Protein AF-0000000069708675 (afdb_homodimer)

Secondary structure (DSSP, 8-state):
-EEEEEEE-HHHHHHHHHHHHHHT--HHHHHHHHHHHHHHHHHHHHHHHHHHTTT----HHHHHHHHHHHHHHHHHHHH-/-EEEEEEE-HHHHHHHHHHHHHHT--HHHHHHHHHHHHHHHHHHHHHHHHHHTTT----HHHHHHHHHHHHHHHHHHHH-

InterPro domains:
  IPR010985 Ribbon-helix-helix [SSF47598] (1-42)
  IPR013321 Arc-type ribbon-helix-helix [G3DSA:1.10.1220.10] (1-79)
  IPR038733 Predicted DNA-binding protein, ribbon-helix-helix domain [PF12651] (4-40)

Sequence (160 aa):
MTTITTSLPDELVQKLSDYAKTLDVPKNKLIEKALSLYLDHLKRAAYVKSYKKAGNDEDMLSLAEEGMEVYLKQLEDETRMTTITTSLPDELVQKLSDYAKTLDVPKNKLIEKALSLYLDHLKRAAYVKSYKKAGNDEDMLSLAEEGMEVYLKQLEDETR

Radius of gyration: 15.99 Å; Cα contacts (8 Å, |Δi|>4): 152; chains: 2; bounding box: 26×45×41 Å

Foldseek 3Di:
DDDDDDDDDPVVVVVLVVVCVVVVHDSVVVVVVVVVVLVVLLVVLVVVCVVVVVDDPDDSNNNSVVVVVVVVVVVVVVVD/DDDDDDDDDPVVVVVLVVVCVVVVHDSVVVVVVVVVVLVVLLVVLVVVCVVVPPDDPDDSNNNSVVVVVVVVVVVVVVVD

Organism: NCBI:txid1187080

pLDDT: mean 76.86, std 17.61, range [45.47, 97.75]

Structure (mmCIF, N/CA/C/O backbone):
data_AF-0000000069708675-model_v1
#
loop_
_entity.id
_entity.type
_entity.pdbx_description
1 polymer 'Ribbon-helix-helix protein'
#
loop_
_atom_site.group_PDB
_atom_site.id
_atom_site.type_symbol
_atom_site.label_atom_id
_atom_site.label_alt_id
_atom_site.label_comp_id
_atom_site.label_asym_id
_atom_site.label_entity_id
_ato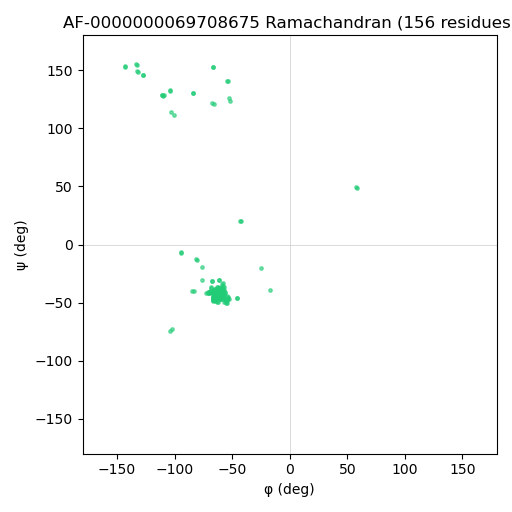m_site.label_seq_id
_atom_site.pdbx_PDB_ins_code
_atom_site.Cartn_x
_atom_site.Cartn_y
_atom_site.Cartn_z
_atom_site.occupancy
_atom_site.B_iso_or_equiv
_atom_site.auth_seq_id
_atom_site.auth_comp_id
_atom_site.auth_asym_id
_atom_site.auth_atom_id
_atom_site.pdbx_PDB_model_num
ATOM 1 N N . MET A 1 1 ? -10.102 -9.555 13.305 1 90.69 1 MET A N 1
ATOM 2 C CA . MET A 1 1 ? -8.797 -8.914 13.211 1 90.69 1 MET A CA 1
ATOM 3 C C . MET A 1 1 ? -7.691 -9.883 13.633 1 90.69 1 MET A C 1
ATOM 5 O O . MET A 1 1 ? -7.898 -10.727 14.5 1 90.69 1 MET A O 1
ATOM 9 N N . THR A 1 2 ? -6.719 -9.922 12.797 1 94.62 2 THR A N 1
ATOM 10 C CA . THR A 1 2 ? -5.539 -10.734 13.055 1 94.62 2 THR A CA 1
ATOM 11 C C . THR A 1 2 ? -4.332 -9.852 13.367 1 94.62 2 THR A C 1
ATOM 13 O O . THR A 1 2 ? -4.07 -8.883 12.656 1 94.62 2 THR A O 1
ATOM 16 N N . THR A 1 3 ? -3.674 -10.117 14.43 1 95.19 3 THR A N 1
ATOM 17 C CA . THR A 1 3 ? -2.463 -9.398 14.797 1 95.19 3 THR A CA 1
ATOM 18 C C . THR A 1 3 ? -1.242 -9.984 14.094 1 95.19 3 THR A C 1
ATOM 20 O O . THR A 1 3 ? -1.05 -11.203 14.094 1 95.19 3 THR A O 1
ATOM 23 N N . ILE A 1 4 ? -0.515 -9.109 13.523 1 94.81 4 ILE A N 1
ATOM 24 C CA . ILE A 1 4 ? 0.719 -9.555 12.883 1 94.81 4 ILE A CA 1
ATOM 25 C C . ILE A 1 4 ? 1.895 -8.727 13.398 1 94.81 4 ILE A C 1
ATOM 27 O O . ILE A 1 4 ? 1.724 -7.566 13.773 1 94.81 4 ILE A O 1
ATOM 31 N N . THR A 1 5 ? 3.043 -9.344 13.516 1 95.62 5 THR A N 1
ATOM 32 C CA . THR A 1 5 ? 4.312 -8.688 13.805 1 95.62 5 THR A CA 1
ATOM 33 C C . THR A 1 5 ? 5.234 -8.719 12.594 1 95.62 5 THR A C 1
ATOM 35 O O . THR A 1 5 ? 5.375 -9.758 11.945 1 95.62 5 THR A O 1
ATOM 38 N N . THR A 1 6 ? 5.695 -7.547 12.281 1 95.5 6 THR A N 1
ATOM 39 C CA . THR A 1 6 ? 6.535 -7.477 11.086 1 95.5 6 THR A CA 1
ATOM 40 C C . THR A 1 6 ? 7.672 -6.477 11.281 1 95.5 6 THR A C 1
ATOM 42 O O . THR A 1 6 ? 7.586 -5.59 12.133 1 95.5 6 THR A O 1
ATOM 45 N N . SER A 1 7 ? 8.719 -6.773 10.547 1 96.25 7 SER A N 1
ATOM 46 C CA . SER A 1 7 ? 9.852 -5.859 10.555 1 96.25 7 SER A CA 1
ATOM 47 C C . SER A 1 7 ? 9.898 -5.027 9.273 1 96.25 7 SER A C 1
ATOM 49 O O . SER A 1 7 ? 9.742 -5.562 8.172 1 96.25 7 SER A O 1
ATOM 51 N N . LEU A 1 8 ? 10.102 -3.674 9.484 1 97.25 8 LEU A N 1
ATOM 52 C CA . LEU A 1 8 ? 10.133 -2.73 8.375 1 97.25 8 LEU A CA 1
ATOM 53 C C . LEU A 1 8 ? 11.328 -1.784 8.508 1 97.25 8 LEU A C 1
ATOM 55 O O . LEU A 1 8 ? 11.828 -1.556 9.609 1 97.25 8 LEU A O 1
ATOM 59 N N . PRO A 1 9 ? 11.789 -1.22 7.324 1 96.62 9 PRO A N 1
ATOM 60 C CA . PRO A 1 9 ? 12.852 -0.213 7.398 1 96.62 9 PRO A CA 1
ATOM 61 C C . PRO A 1 9 ? 12.508 0.942 8.336 1 96.62 9 PRO A C 1
ATOM 63 O O . PRO A 1 9 ? 11.359 1.394 8.367 1 96.62 9 PRO A O 1
ATOM 66 N N . ASP A 1 10 ? 13.555 1.424 9.109 1 97 10 ASP A N 1
ATOM 67 C CA . ASP A 1 10 ? 13.367 2.484 10.094 1 97 10 ASP A CA 1
ATOM 68 C C . ASP A 1 10 ? 12.711 3.711 9.461 1 97 10 ASP A C 1
ATOM 70 O O . ASP A 1 10 ? 11.797 4.301 10.039 1 97 10 ASP A O 1
ATOM 74 N N . GLU A 1 11 ? 13.211 4.082 8.297 1 96.69 11 GLU A N 1
ATOM 75 C CA . GLU A 1 11 ? 12.719 5.277 7.613 1 96.69 11 GLU A CA 1
ATOM 76 C C . GLU A 1 11 ? 11.242 5.145 7.254 1 96.69 11 GLU A C 1
ATOM 78 O O . GLU A 1 11 ? 10.484 6.113 7.336 1 96.69 11 GLU A O 1
ATOM 83 N N . LEU A 1 12 ? 10.828 3.971 6.887 1 96.88 12 LEU A N 1
ATOM 84 C CA . LEU A 1 12 ? 9.445 3.715 6.5 1 96.88 12 LEU A CA 1
ATOM 85 C C . LEU A 1 12 ? 8.523 3.781 7.715 1 96.88 12 LEU A C 1
ATOM 87 O O . LEU A 1 12 ? 7.422 4.332 7.633 1 96.88 12 LEU A O 1
ATOM 91 N N . VAL A 1 13 ? 8.977 3.221 8.836 1 97.75 13 VAL A N 1
ATOM 92 C CA . VAL A 1 13 ? 8.195 3.254 10.07 1 97.75 13 VAL A CA 1
ATOM 93 C C . VAL A 1 13 ? 8.047 4.695 10.547 1 97.75 13 VAL A C 1
ATOM 95 O O . VAL A 1 13 ? 6.984 5.082 11.047 1 97.75 13 VAL A O 1
ATOM 98 N N . GLN A 1 14 ? 9.07 5.445 10.398 1 97.06 14 GLN A N 1
ATOM 99 C CA . GLN A 1 14 ? 9.016 6.855 10.766 1 97.06 14 GLN A CA 1
ATOM 100 C C . GLN A 1 14 ? 8.008 7.605 9.891 1 97.06 14 GLN A C 1
ATOM 102 O O . GLN A 1 14 ? 7.207 8.391 10.391 1 97.06 14 GLN A O 1
ATOM 107 N N . LYS A 1 15 ? 8.062 7.398 8.562 1 96.06 15 LYS A N 1
ATOM 108 C CA . LYS A 1 15 ? 7.113 8.023 7.637 1 96.06 15 LYS A CA 1
ATOM 109 C C . LYS A 1 15 ? 5.68 7.645 7.992 1 96.06 15 LYS A C 1
ATOM 111 O O . LYS A 1 15 ? 4.781 8.492 7.949 1 96.06 15 LYS A O 1
ATOM 116 N N . LEU A 1 16 ? 5.461 6.391 8.266 1 97.06 16 LEU A N 1
ATOM 117 C CA . LEU A 1 16 ? 4.156 5.895 8.688 1 97.06 16 LEU A CA 1
ATOM 118 C C . LEU A 1 16 ? 3.65 6.66 9.906 1 97.06 16 LEU A C 1
ATOM 120 O O . LEU A 1 16 ? 2.494 7.086 9.938 1 97.06 16 LEU A O 1
ATOM 124 N N . SER A 1 17 ? 4.551 6.809 10.906 1 96.56 17 SER A N 1
ATOM 125 C CA . SER A 1 17 ? 4.191 7.527 12.125 1 96.56 17 SER A CA 1
ATOM 126 C C . SER A 1 17 ? 3.846 8.984 11.828 1 96.56 17 SER A C 1
ATOM 128 O O . SER A 1 17 ? 2.879 9.516 12.375 1 96.56 17 SER A O 1
ATOM 130 N N . ASP A 1 18 ? 4.633 9.656 11.008 1 94.75 18 ASP A N 1
ATOM 131 C CA . ASP A 1 18 ? 4.43 11.055 10.664 1 94.75 18 ASP A CA 1
ATOM 132 C C . ASP A 1 18 ? 3.092 11.258 9.953 1 94.75 18 ASP A C 1
ATOM 134 O O . ASP A 1 18 ? 2.34 12.18 10.273 1 94.75 18 ASP A O 1
ATOM 138 N N . TYR A 1 19 ? 2.725 10.359 9 1 91.81 19 TYR A N 1
ATOM 139 C CA . TYR A 1 19 ? 1.473 10.469 8.266 1 91.81 19 TYR A CA 1
ATOM 140 C C . TYR A 1 19 ? 0.279 10.18 9.164 1 91.81 19 TYR A C 1
ATOM 142 O O . TYR A 1 19 ? -0.761 10.836 9.062 1 91.81 19 TYR A O 1
ATOM 150 N N . ALA A 1 20 ? 0.452 9.164 9.992 1 93.06 20 ALA A N 1
ATOM 151 C CA . ALA A 1 20 ? -0.617 8.828 10.93 1 93.06 20 ALA A CA 1
ATOM 152 C C . ALA A 1 20 ? -0.974 10.023 11.805 1 93.06 20 ALA A C 1
ATOM 154 O O . ALA A 1 20 ? -2.152 10.32 12.008 1 93.06 20 ALA A O 1
ATOM 155 N N . LYS A 1 21 ? 0.074 10.711 12.289 1 92.69 21 LYS A N 1
ATOM 156 C CA . LYS A 1 21 ? -0.111 11.891 13.125 1 92.69 21 LYS A CA 1
ATOM 157 C C . LYS A 1 21 ? -0.743 13.031 12.336 1 92.69 21 LYS A C 1
ATOM 159 O O . LYS A 1 21 ? -1.691 13.664 12.797 1 92.69 21 LYS A O 1
ATOM 164 N N . THR A 1 22 ? -0.224 13.297 11.141 1 87.38 22 THR A N 1
ATOM 165 C CA . THR A 1 22 ? -0.664 14.398 10.297 1 87.38 22 THR A CA 1
ATOM 166 C C . THR A 1 22 ? -2.129 14.227 9.898 1 87.38 22 THR A C 1
ATOM 168 O O . THR A 1 22 ? -2.889 15.195 9.875 1 87.38 22 THR A O 1
ATOM 171 N N . LEU A 1 23 ? -2.533 12.984 9.641 1 86.38 23 LEU A N 1
ATOM 172 C CA . LEU A 1 23 ? -3.871 12.688 9.141 1 86.38 23 LEU A CA 1
ATOM 173 C C . LEU A 1 23 ? -4.816 12.336 10.289 1 86.38 23 LEU A C 1
ATOM 175 O O . LEU A 1 23 ? -6.016 12.164 10.078 1 86.38 23 LEU A O 1
ATOM 179 N N . ASP A 1 24 ? -4.301 12.234 11.422 1 90.5 24 ASP A N 1
ATOM 180 C CA . ASP A 1 24 ? -5.062 11.883 12.609 1 90.5 24 ASP A CA 1
ATOM 181 C C . ASP A 1 24 ? -5.77 10.539 12.438 1 90.5 24 ASP A C 1
ATOM 183 O O . ASP A 1 24 ? -6.984 10.438 12.617 1 90.5 24 ASP A O 1
ATOM 187 N N . VAL A 1 25 ? -5.059 9.508 12 1 91.19 25 VAL A N 1
ATOM 188 C CA . VAL A 1 25 ? -5.512 8.133 11.844 1 91.19 25 VAL A CA 1
ATOM 189 C C . VAL A 1 25 ? -4.496 7.176 12.461 1 91.19 25 VAL A C 1
ATOM 191 O O . VAL A 1 25 ? -3.301 7.477 12.508 1 91.19 25 VAL A O 1
ATOM 194 N N . PRO A 1 26 ? -5.004 6.102 12.938 1 94.88 26 PRO A N 1
ATOM 195 C CA . PRO A 1 26 ? -4.055 5.129 13.477 1 94.88 26 PRO A CA 1
ATOM 196 C C . PRO A 1 26 ? -3.166 4.508 12.398 1 94.88 26 PRO A C 1
ATOM 198 O O . PRO A 1 26 ? -3.582 4.387 11.25 1 94.88 26 PRO A O 1
ATOM 201 N N . LYS A 1 27 ? -2.027 4.105 12.805 1 94.69 27 LYS A N 1
ATOM 202 C CA . LYS A 1 27 ? -1.059 3.512 11.883 1 94.69 27 LYS A CA 1
ATOM 203 C C . LYS A 1 27 ? -1.637 2.279 11.195 1 94.69 27 LYS A C 1
ATOM 205 O O . LYS A 1 27 ? -1.385 2.047 10.008 1 94.69 27 LYS A O 1
ATOM 210 N N . ASN A 1 28 ? -2.373 1.46 11.953 1 95.5 28 ASN A N 1
ATOM 211 C CA . ASN A 1 28 ? -2.92 0.222 11.406 1 95.5 28 ASN A CA 1
ATOM 212 C C . ASN A 1 28 ? -3.885 0.495 10.258 1 95.5 28 ASN A C 1
ATOM 214 O O . ASN A 1 28 ? -3.996 -0.309 9.328 1 95.5 28 ASN A O 1
ATOM 218 N N . LYS A 1 29 ? -4.52 1.598 10.336 1 92 29 LYS A N 1
ATOM 219 C CA 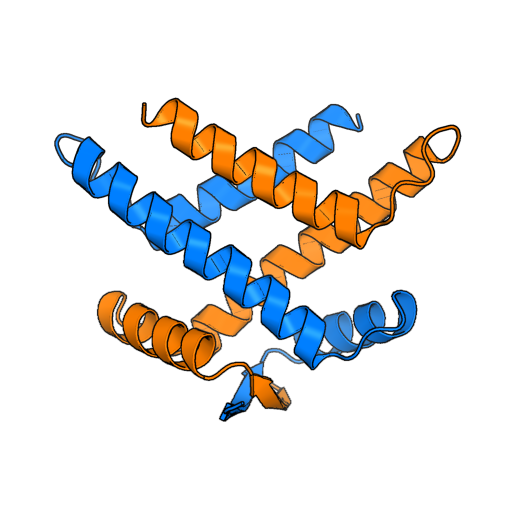. LYS A 1 29 ? -5.438 1.972 9.266 1 92 29 LYS A CA 1
ATOM 220 C C . LYS A 1 29 ? -4.68 2.303 7.984 1 92 29 LYS A C 1
ATOM 222 O O . LYS A 1 29 ? -5.133 1.973 6.883 1 92 29 LYS A O 1
ATOM 227 N N . LEU A 1 30 ? -3.596 2.988 8.102 1 92.75 30 LEU A N 1
ATOM 228 C CA . LEU A 1 30 ? -2.764 3.301 6.945 1 92.75 30 LEU A CA 1
ATOM 229 C C . LEU A 1 30 ? -2.188 2.027 6.332 1 92.75 30 LEU A C 1
ATOM 231 O O . LEU A 1 30 ? -2.16 1.882 5.109 1 92.75 30 LEU A O 1
ATOM 235 N N . ILE A 1 31 ? -1.748 1.101 7.203 1 95.56 31 ILE A N 1
ATOM 236 C CA . ILE A 1 31 ? -1.197 -0.167 6.734 1 95.56 31 ILE A CA 1
ATOM 237 C C . ILE A 1 31 ? -2.283 -0.968 6.02 1 95.56 31 ILE A C 1
ATOM 239 O O . ILE A 1 31 ? -2.035 -1.557 4.965 1 95.56 31 ILE A O 1
ATOM 243 N N . GLU A 1 32 ? -3.469 -0.962 6.637 1 94.69 32 GLU A N 1
ATOM 244 C CA . GLU A 1 32 ? -4.609 -1.671 6.062 1 94.69 32 GLU A CA 1
ATOM 245 C C . GLU A 1 32 ? -4.941 -1.141 4.668 1 94.69 32 GLU A C 1
ATOM 247 O O . GLU A 1 32 ? -5.125 -1.918 3.73 1 94.69 32 GLU A O 1
ATOM 252 N N . LYS A 1 33 ? -4.984 0.144 4.504 1 88.5 33 LYS A N 1
ATOM 253 C CA . LYS A 1 33 ? -5.312 0.76 3.223 1 88.5 33 LYS A CA 1
ATOM 254 C C . LYS A 1 33 ? -4.227 0.485 2.186 1 88.5 33 LYS A C 1
ATOM 256 O O . LYS A 1 33 ? -4.527 0.119 1.047 1 88.5 33 LYS A O 1
ATOM 261 N N . ALA A 1 34 ? -3.006 0.72 2.594 1 89.31 34 ALA A N 1
ATOM 262 C CA . ALA A 1 34 ? -1.868 0.477 1.71 1 89.31 34 ALA A CA 1
ATOM 263 C C . ALA A 1 34 ? -1.878 -0.957 1.186 1 89.31 34 ALA A C 1
ATOM 265 O O . ALA A 1 34 ? -1.766 -1.184 -0.022 1 89.31 34 ALA A O 1
ATOM 266 N N . LEU A 1 35 ? -2.018 -1.901 2.1 1 93.19 35 LEU A N 1
ATOM 267 C CA . LEU A 1 35 ? -1.957 -3.32 1.769 1 93.19 35 LEU A CA 1
ATOM 268 C C . LEU A 1 35 ? -3.145 -3.727 0.902 1 93.19 35 LEU A C 1
ATOM 270 O O . LEU A 1 35 ? -2.986 -4.488 -0.056 1 93.19 35 LEU A O 1
ATOM 274 N N . SER A 1 36 ? -4.328 -3.291 1.271 1 90.5 36 SER A N 1
ATOM 275 C CA . SER A 1 36 ? -5.531 -3.604 0.505 1 90.5 36 SER A CA 1
ATOM 276 C C . SER A 1 36 ? -5.395 -3.154 -0.946 1 90.5 36 SER A C 1
ATOM 278 O O . SER A 1 36 ? -5.66 -3.926 -1.869 1 90.5 36 SER A O 1
ATOM 280 N N . LEU A 1 37 ? -4.961 -1.946 -1.097 1 83.81 37 LEU A N 1
ATOM 281 C CA . LEU A 1 37 ? -4.82 -1.388 -2.438 1 83.81 37 LEU A CA 1
ATOM 282 C C . LEU A 1 37 ? -3.748 -2.129 -3.227 1 83.81 37 LEU A C 1
ATOM 284 O O . LEU A 1 37 ? -3.939 -2.438 -4.402 1 83.81 37 LEU A O 1
ATOM 288 N N . TYR A 1 38 ? -2.643 -2.334 -2.65 1 84.19 38 TYR A N 1
ATOM 289 C CA . TYR A 1 38 ? -1.523 -3.004 -3.307 1 84.19 38 TYR A CA 1
ATOM 290 C C . TYR A 1 38 ? -1.906 -4.418 -3.729 1 84.19 38 TYR A C 1
ATOM 292 O O . TYR A 1 38 ? -1.623 -4.836 -4.855 1 84.19 38 TYR A O 1
ATOM 300 N N . LEU A 1 39 ? -2.527 -5.191 -2.885 1 88.75 39 LEU A N 1
ATOM 301 C CA . LEU A 1 39 ? -2.896 -6.57 -3.18 1 88.75 39 LEU A CA 1
ATOM 302 C C . LEU A 1 39 ? -3.982 -6.629 -4.246 1 88.75 39 LEU A C 1
ATOM 304 O O . LEU A 1 39 ? -4.016 -7.559 -5.059 1 88.75 39 LEU A O 1
ATOM 308 N N . ASP A 1 40 ? -4.871 -5.699 -4.176 1 83.19 40 ASP A N 1
ATOM 309 C CA . ASP A 1 40 ? -5.875 -5.609 -5.234 1 83.19 40 ASP A CA 1
ATOM 310 C C . ASP A 1 40 ? -5.215 -5.379 -6.594 1 83.19 40 ASP A C 1
ATOM 312 O O . ASP A 1 40 ? -5.648 -5.945 -7.602 1 83.19 40 ASP A O 1
ATOM 316 N N . HIS A 1 41 ? -4.148 -4.594 -6.59 1 78.38 41 HIS A N 1
ATOM 317 C CA . HIS A 1 41 ? -3.4 -4.348 -7.816 1 78.38 41 HIS A CA 1
ATOM 318 C C . HIS A 1 41 ? -2.691 -5.609 -8.297 1 78.38 41 HIS A C 1
ATOM 320 O O . HIS A 1 41 ? -2.617 -5.871 -9.5 1 78.38 41 HIS A O 1
ATOM 326 N N . LEU A 1 42 ? -2.154 -6.27 -7.375 1 81.25 42 LEU A N 1
ATOM 327 C CA . LEU A 1 42 ? -1.515 -7.535 -7.723 1 81.25 42 LEU A CA 1
ATOM 328 C C . LEU A 1 42 ? -2.514 -8.484 -8.375 1 81.25 42 LEU A C 1
ATOM 330 O O . LEU A 1 42 ? -2.186 -9.172 -9.344 1 81.25 42 LEU A O 1
ATOM 334 N N . LYS A 1 43 ? -3.695 -8.57 -7.789 1 81 43 LYS A N 1
ATOM 335 C CA . LYS A 1 43 ? -4.762 -9.414 -8.328 1 81 43 LYS A CA 1
ATOM 336 C C . LYS A 1 43 ? -5.117 -9 -9.75 1 81 43 LYS A C 1
ATOM 338 O O . LYS A 1 43 ? -5.277 -9.852 -10.625 1 81 43 LYS A O 1
ATOM 343 N N . ARG A 1 44 ? -5.223 -7.812 -9.938 1 74.31 44 ARG A N 1
ATOM 344 C CA . ARG A 1 44 ? -5.578 -7.285 -11.25 1 74.31 44 ARG A CA 1
ATOM 345 C C . ARG A 1 44 ? -4.473 -7.555 -12.266 1 74.31 44 ARG A C 1
ATOM 347 O O . ARG A 1 44 ? -4.75 -7.902 -13.414 1 74.31 44 ARG A O 1
ATOM 354 N N . ALA A 1 45 ? -3.229 -7.32 -11.906 1 70.56 45 ALA A N 1
ATOM 355 C CA . ALA A 1 45 ? -2.08 -7.598 -12.766 1 70.56 45 ALA A CA 1
ATOM 356 C C . ALA A 1 45 ? -2.029 -9.07 -13.156 1 70.56 45 ALA A C 1
ATOM 358 O O . ALA A 1 45 ? -1.67 -9.406 -14.289 1 70.56 45 ALA A O 1
ATOM 359 N N . ALA A 1 46 ? -2.381 -9.883 -12.227 1 71.75 46 ALA A N 1
ATOM 360 C CA . ALA A 1 46 ? -2.42 -11.312 -12.5 1 71.75 46 ALA A CA 1
ATOM 361 C C . ALA A 1 46 ? -3.467 -11.641 -13.555 1 71.75 46 ALA A C 1
ATOM 363 O O . ALA A 1 46 ? -3.225 -12.469 -14.445 1 71.75 46 ALA A O 1
ATOM 364 N N . TYR A 1 47 ? -4.582 -10.953 -13.422 1 69.75 47 TYR A N 1
ATOM 365 C CA . TYR A 1 47 ? -5.664 -11.148 -14.383 1 69.75 47 TYR A CA 1
ATOM 366 C C . TYR A 1 47 ? -5.254 -10.672 -15.773 1 69.75 47 TYR A C 1
ATOM 368 O O . TYR A 1 47 ? -5.527 -11.344 -16.766 1 69.75 47 TYR A O 1
ATOM 376 N N . VAL A 1 48 ? -4.668 -9.578 -15.859 1 64.88 48 VAL A N 1
ATOM 377 C CA . VAL A 1 48 ? -4.219 -8.984 -17.109 1 64.88 48 VAL A CA 1
ATOM 378 C C . VAL A 1 48 ? -3.166 -9.883 -17.766 1 64.88 48 VAL A C 1
ATOM 380 O O . VAL A 1 48 ? -3.182 -10.094 -18.969 1 64.88 48 VAL A O 1
ATOM 383 N N . LYS A 1 49 ? -2.291 -10.305 -16.969 1 68.38 49 LYS A N 1
ATOM 384 C CA . LYS A 1 49 ? -1.237 -11.188 -17.469 1 68.38 49 LYS A CA 1
ATOM 385 C C . LYS A 1 49 ? -1.819 -12.484 -18 1 68.38 49 LYS A C 1
ATOM 387 O O . LYS A 1 49 ? -1.354 -13.008 -19.016 1 68.38 49 LYS A O 1
ATOM 392 N N . SER A 1 50 ? -2.705 -12.961 -17.234 1 67.44 50 SER A N 1
ATOM 393 C CA . SER A 1 50 ? -3.344 -14.195 -17.688 1 67.44 50 SER A CA 1
ATOM 394 C C . SER A 1 50 ? -4.008 -14.016 -19.047 1 67.44 50 SER A C 1
ATOM 396 O O . SER A 1 50 ? -3.99 -14.93 -19.875 1 67.44 50 SER A O 1
ATOM 398 N N . TYR A 1 51 ? -4.457 -12.812 -19.172 1 62.06 51 TYR A N 1
ATOM 399 C CA . TYR A 1 51 ? -5.109 -12.547 -20.438 1 62.06 51 TYR A CA 1
ATOM 400 C C . TYR A 1 51 ? -4.086 -12.164 -21.5 1 62.06 51 TYR A C 1
ATOM 402 O O . TYR A 1 51 ? -4.301 -12.391 -22.703 1 62.06 51 TYR A O 1
ATOM 410 N N . LYS A 1 52 ? -3.096 -11.336 -20.953 1 57.47 52 LYS A N 1
ATOM 411 C CA . LYS A 1 52 ? -2.053 -10.953 -21.906 1 57.47 52 LYS A CA 1
ATOM 412 C C . LYS A 1 52 ? -1.082 -12.109 -22.141 1 57.47 52 LYS A C 1
ATOM 414 O O . LYS A 1 52 ? -0.228 -12.031 -23.031 1 57.47 52 LYS A O 1
ATOM 419 N N . LYS A 1 53 ? -0.78 -13.031 -21.25 1 56.34 53 LYS A N 1
ATOM 420 C CA . LYS A 1 53 ? 0.185 -14.094 -21.5 1 56.34 53 LYS A CA 1
ATOM 421 C C . LYS A 1 53 ? 0.316 -14.383 -22.984 1 56.34 53 LYS A C 1
ATOM 423 O O . LYS A 1 53 ? 1.081 -15.258 -23.391 1 56.34 53 LYS A O 1
ATOM 428 N N . ALA A 1 54 ? -0.469 -14.109 -23.812 1 49.03 54 ALA A N 1
ATOM 429 C CA . ALA A 1 54 ? 0.22 -14.68 -24.969 1 49.03 54 ALA A CA 1
ATOM 430 C C . ALA A 1 54 ? 1.617 -14.078 -25.109 1 49.03 54 ALA A C 1
ATOM 432 O O . ALA A 1 54 ? 2.486 -14.68 -25.75 1 49.03 54 ALA A O 1
ATOM 433 N N . GLY A 1 55 ? 1.858 -12.781 -24.875 1 45.47 55 GLY A N 1
ATOM 434 C CA . GLY A 1 55 ? 3.139 -12.281 -25.359 1 45.47 55 GLY A CA 1
ATOM 435 C C . GLY A 1 55 ? 4.156 -12.102 -24.25 1 45.47 55 GLY A C 1
ATOM 436 O O . GLY A 1 55 ? 5.352 -12.336 -24.438 1 45.47 55 GLY A O 1
ATOM 437 N N . ASN A 1 56 ? 4.094 -11 -23.281 1 49.69 56 ASN A N 1
ATOM 438 C CA . ASN A 1 56 ? 5.277 -10.539 -22.562 1 49.69 56 ASN A CA 1
ATOM 439 C C . ASN A 1 56 ? 5.293 -11.047 -21.125 1 49.69 56 ASN A C 1
ATOM 441 O O . ASN A 1 56 ? 4.262 -11.062 -20.453 1 49.69 56 ASN A O 1
ATOM 445 N N . ASP A 1 57 ? 6.258 -11.922 -20.719 1 52.16 57 ASP A N 1
ATOM 446 C CA . ASP A 1 57 ? 6.707 -12.516 -19.469 1 52.16 57 ASP A CA 1
ATOM 447 C C . ASP A 1 57 ? 6.762 -11.477 -18.359 1 52.16 57 ASP A C 1
ATOM 449 O O . ASP A 1 57 ? 7.582 -11.578 -17.438 1 52.16 57 ASP A O 1
ATOM 453 N N . GLU A 1 58 ? 6.086 -10.453 -18.531 1 55 58 GLU A N 1
ATOM 454 C CA . GLU A 1 58 ? 6.305 -9.438 -17.5 1 55 58 GLU A CA 1
ATOM 455 C C . GLU A 1 58 ? 5.805 -9.914 -16.141 1 55 58 GLU A C 1
ATOM 457 O O . GLU A 1 58 ? 4.711 -10.477 -16.047 1 55 58 GLU A O 1
ATOM 462 N N . ASP A 1 59 ? 6.75 -9.977 -15.062 1 59.66 59 ASP A N 1
ATOM 463 C CA . ASP A 1 59 ? 6.562 -10.336 -13.656 1 59.66 59 ASP A CA 1
ATOM 464 C C . ASP A 1 59 ? 5.434 -9.523 -13.031 1 59.66 59 ASP A C 1
ATOM 466 O O . ASP A 1 59 ? 5.289 -8.328 -13.312 1 59.66 59 ASP A O 1
ATOM 470 N N . MET A 1 60 ? 4.445 -10.219 -12.477 1 63.34 60 MET A N 1
ATOM 471 C CA . MET A 1 60 ? 3.25 -9.664 -11.852 1 63.34 60 MET A CA 1
ATOM 472 C C . MET A 1 60 ? 3.611 -8.5 -10.922 1 63.34 60 MET A C 1
ATOM 474 O O . MET A 1 60 ? 2.924 -7.48 -10.906 1 63.34 60 MET A O 1
ATOM 478 N N . LEU A 1 61 ? 4.613 -8.656 -10.094 1 62.12 61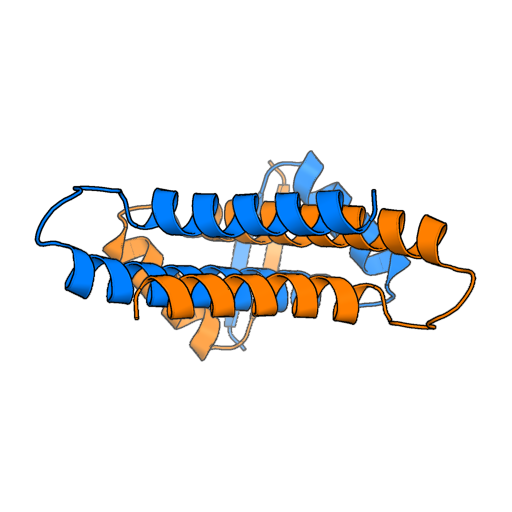 LEU A N 1
ATOM 479 C CA . LEU A 1 61 ? 5.078 -7.621 -9.172 1 62.12 61 LEU A CA 1
ATOM 480 C C . LEU A 1 61 ? 5.5 -6.367 -9.93 1 62.12 61 LEU A C 1
ATOM 482 O O . LEU A 1 61 ? 5.152 -5.25 -9.539 1 62.12 61 LEU A O 1
ATOM 486 N N . SER A 1 62 ? 6.184 -6.688 -10.938 1 64.94 62 SER A N 1
ATOM 487 C CA . SER A 1 62 ? 6.684 -5.586 -11.75 1 64.94 62 SER A CA 1
ATOM 488 C C . SER A 1 62 ? 5.539 -4.836 -12.422 1 64.94 62 SER A C 1
ATOM 490 O O . SER A 1 62 ? 5.551 -3.604 -12.492 1 64.94 62 SER A O 1
ATOM 492 N N . LEU A 1 63 ? 4.59 -5.633 -12.867 1 64.06 63 LEU A N 1
ATOM 493 C CA . LEU A 1 63 ? 3.428 -5.051 -13.531 1 64.06 63 LEU A CA 1
ATOM 494 C C . LEU A 1 63 ? 2.613 -4.203 -12.562 1 64.06 63 LEU A C 1
ATOM 496 O O . LEU A 1 63 ? 2.201 -3.09 -12.898 1 64.06 63 LEU A O 1
ATOM 500 N N . ALA A 1 64 ? 2.504 -4.777 -11.453 1 63.25 64 ALA A N 1
ATOM 501 C CA . ALA A 1 64 ? 1.761 -4.059 -10.422 1 63.25 64 ALA A CA 1
ATOM 502 C C . ALA A 1 64 ? 2.479 -2.77 -10.031 1 63.25 64 ALA A C 1
ATOM 504 O O . ALA A 1 64 ? 1.856 -1.709 -9.938 1 63.25 64 ALA A O 1
ATOM 505 N N . GLU A 1 65 ? 3.758 -2.928 -9.797 1 64.94 65 GLU A N 1
ATOM 506 C CA . GLU A 1 65 ? 4.559 -1.781 -9.375 1 64.94 65 GLU A CA 1
ATOM 507 C C . GLU A 1 65 ? 4.582 -0.704 -10.461 1 64.94 65 GLU A C 1
ATOM 509 O O . GLU A 1 65 ? 4.473 0.487 -10.156 1 64.94 65 GLU A O 1
ATOM 514 N N . GLU A 1 66 ? 4.82 -1.213 -11.625 1 62.78 66 GLU A N 1
ATOM 515 C CA . GLU A 1 66 ? 4.832 -0.282 -12.75 1 62.78 66 GLU A CA 1
ATOM 516 C C . GLU A 1 66 ? 3.49 0.427 -12.898 1 62.78 66 GLU A C 1
ATOM 518 O O . GLU A 1 66 ? 3.443 1.633 -13.148 1 62.78 66 GLU A O 1
ATOM 523 N N . GLY A 1 67 ? 2.551 -0.379 -12.828 1 60.38 67 GLY A N 1
ATOM 524 C CA . GLY A 1 67 ? 1.22 0.204 -12.906 1 60.38 67 GLY A CA 1
ATOM 525 C C . GLY A 1 67 ? 0.962 1.25 -11.836 1 60.38 67 GLY A C 1
ATOM 526 O O . GLY A 1 67 ? 0.375 2.297 -12.117 1 60.38 67 GLY A O 1
ATOM 527 N N . MET A 1 68 ? 1.504 0.951 -10.719 1 63.12 68 MET A N 1
ATOM 528 C CA . MET A 1 68 ? 1.369 1.904 -9.617 1 63.12 68 MET A CA 1
ATOM 529 C C . MET A 1 68 ? 2.219 3.146 -9.867 1 63.12 68 MET A C 1
ATOM 531 O O . MET A 1 68 ? 1.785 4.266 -9.594 1 63.12 68 MET A O 1
ATOM 535 N N . GLU A 1 69 ? 3.4 3.02 -10.344 1 59.53 69 GLU A N 1
ATOM 536 C CA . GLU A 1 69 ? 4.293 4.129 -10.656 1 59.53 69 GLU A CA 1
ATOM 537 C C . GLU A 1 69 ? 3.707 5.02 -11.75 1 59.53 69 GLU A C 1
ATOM 539 O O . GLU A 1 69 ? 3.826 6.242 -11.695 1 59.53 69 GLU A O 1
ATOM 544 N N . VAL A 1 70 ? 3.299 4.406 -12.75 1 59.62 70 VAL A N 1
ATOM 545 C CA . VAL A 1 70 ? 2.695 5.148 -13.852 1 59.62 70 VAL A CA 1
ATOM 546 C C . VAL A 1 70 ? 1.569 6.035 -13.328 1 59.62 70 VAL A C 1
ATOM 548 O O . VAL A 1 70 ? 1.449 7.195 -13.719 1 59.62 70 VAL A O 1
ATOM 551 N N . TYR A 1 71 ? 0.889 5.512 -12.617 1 50.44 71 TYR A N 1
ATOM 552 C CA . TYR A 1 71 ? -0.191 6.285 -12.016 1 50.44 71 TYR A CA 1
ATOM 553 C C . TYR A 1 71 ? 0.357 7.492 -11.266 1 50.44 71 TYR A C 1
ATOM 555 O O . TYR A 1 71 ? -0.153 8.609 -11.414 1 50.44 71 TYR A O 1
ATOM 563 N N . LEU A 1 72 ? 1.287 7.207 -10.484 1 53.16 72 LEU A N 1
ATOM 564 C CA . LEU A 1 72 ? 1.917 8.281 -9.719 1 53.16 72 LEU A CA 1
ATOM 565 C C . LEU A 1 72 ? 2.445 9.367 -10.641 1 53.16 72 LEU A C 1
ATOM 567 O O . LEU A 1 72 ? 2.328 10.562 -10.336 1 53.16 72 LEU A O 1
ATOM 571 N N . LYS A 1 73 ? 2.961 8.914 -11.617 1 57.25 73 LYS A N 1
ATOM 572 C CA . LYS A 1 73 ? 3.508 9.867 -12.578 1 57.25 73 LYS A CA 1
ATOM 573 C C . LYS A 1 73 ? 2.398 10.703 -13.211 1 57.25 73 LYS A C 1
ATOM 575 O O . LYS A 1 73 ? 2.562 11.906 -13.422 1 57.25 73 LYS A O 1
ATOM 580 N N . GLN A 1 74 ? 1.398 10.125 -13.531 1 53.56 74 GLN A N 1
ATOM 581 C CA . GLN A 1 74 ? 0.259 10.828 -14.109 1 53.56 74 GLN A CA 1
ATOM 582 C C . GLN A 1 74 ? -0.29 11.875 -13.148 1 53.56 74 GLN A C 1
ATOM 584 O O . GLN A 1 74 ? -0.664 12.977 -13.57 1 53.56 74 GLN A O 1
ATOM 589 N N . LEU A 1 75 ? -0.378 11.609 -12.039 1 48.78 75 LEU A N 1
ATOM 590 C CA . LEU A 1 75 ? -0.816 12.555 -11.023 1 48.78 75 LEU A CA 1
ATOM 591 C C . LEU A 1 75 ? 0.128 13.75 -10.945 1 48.78 75 LEU A C 1
ATOM 593 O O . LEU A 1 75 ? -0.317 14.891 -10.797 1 48.78 75 LEU A O 1
ATOM 597 N N . GLU A 1 76 ? 1.33 13.406 -11.062 1 51.72 76 GLU A N 1
ATOM 598 C CA . GLU A 1 76 ? 2.348 14.453 -11.07 1 51.72 76 GLU A CA 1
ATOM 599 C C . GLU A 1 76 ? 2.205 15.352 -12.289 1 51.72 76 GLU A C 1
ATOM 601 O O . GLU A 1 76 ? 2.377 16.578 -12.188 1 51.72 76 GLU A O 1
ATOM 606 N N . ASP A 1 77 ? 1.938 14.594 -13.273 1 56.19 77 ASP A N 1
ATOM 607 C CA . ASP A 1 77 ? 1.821 15.336 -14.523 1 56.19 77 ASP A CA 1
ATOM 608 C C . ASP A 1 77 ? 0.576 16.219 -14.523 1 56.19 77 ASP A C 1
ATOM 610 O O . ASP A 1 77 ? 0.569 17.297 -15.133 1 56.19 77 ASP A O 1
ATOM 614 N N . GLU A 1 78 ? -0.43 15.766 -14.039 1 48.97 78 GLU A N 1
ATOM 615 C CA . GLU A 1 78 ? -1.658 16.562 -13.992 1 48.97 78 GLU A CA 1
ATOM 616 C C . GLU A 1 78 ? -1.516 17.75 -13.047 1 48.97 78 GLU A C 1
ATOM 618 O O . GLU A 1 78 ? -2.211 18.75 -13.195 1 48.97 78 GLU A O 1
ATOM 623 N N . THR A 1 79 ? -0.8 17.609 -12.094 1 45.91 79 THR A N 1
ATOM 624 C CA . THR A 1 79 ? -0.617 18.719 -11.156 1 45.91 79 THR A CA 1
ATOM 625 C C . THR A 1 79 ? 0.408 19.719 -11.688 1 45.91 79 THR A C 1
ATOM 627 O O . THR A 1 79 ? 0.584 20.797 -11.125 1 45.91 79 THR A O 1
ATOM 630 N N . ARG A 1 80 ? 1.113 19.234 -12.719 1 47.19 80 ARG A N 1
ATOM 631 C CA . ARG A 1 80 ? 1.986 20.188 -13.391 1 47.19 80 ARG A CA 1
ATOM 632 C C . ARG A 1 80 ? 1.203 21.031 -14.391 1 47.19 80 ARG A C 1
ATOM 634 O O . ARG A 1 80 ? 0.282 20.547 -15.047 1 47.19 80 ARG A O 1
ATOM 641 N N . MET B 1 1 ? 16.031 -1.795 10.773 1 90.5 1 MET B N 1
ATOM 642 C CA . MET B 1 1 ? 14.688 -2.387 10.742 1 90.5 1 MET B CA 1
ATOM 643 C C . MET B 1 1 ? 14 -2.23 12.094 1 90.5 1 MET B C 1
ATOM 645 O O . MET B 1 1 ? 14.648 -2.252 13.133 1 90.5 1 MET B O 1
ATOM 649 N N . THR B 1 2 ? 12.781 -1.778 11.977 1 94.56 2 THR B N 1
ATOM 650 C CA . THR B 1 2 ? 11.93 -1.619 13.148 1 94.56 2 THR B CA 1
ATOM 651 C C . THR B 1 2 ? 10.797 -2.637 13.133 1 94.56 2 THR B C 1
ATOM 653 O O . THR B 1 2 ? 10.141 -2.826 12.109 1 94.56 2 THR B O 1
ATOM 656 N N . THR B 1 3 ? 10.625 -3.334 14.195 1 95.19 3 THR B N 1
ATOM 657 C CA . THR B 1 3 ? 9.531 -4.293 14.336 1 95.19 3 THR B CA 1
ATOM 658 C C . THR B 1 3 ? 8.258 -3.596 14.789 1 95.19 3 THR B C 1
ATOM 660 O O . THR B 1 3 ? 8.281 -2.805 15.734 1 95.19 3 THR B O 1
ATOM 663 N N . ILE B 1 4 ? 7.223 -3.895 14.078 1 94.62 4 ILE B N 1
ATOM 664 C CA . ILE B 1 4 ? 5.934 -3.346 14.484 1 94.62 4 ILE B CA 1
ATOM 665 C C . ILE B 1 4 ? 4.914 -4.473 14.617 1 94.62 4 ILE B C 1
ATOM 667 O O . ILE B 1 4 ? 5.016 -5.5 13.945 1 94.62 4 ILE B O 1
ATOM 671 N N . THR B 1 5 ? 4.016 -4.324 15.562 1 95.62 5 THR B N 1
ATOM 672 C CA . THR B 1 5 ? 2.854 -5.191 15.734 1 95.62 5 THR B CA 1
ATOM 673 C C . THR B 1 5 ? 1.566 -4.441 15.398 1 95.62 5 THR B C 1
ATOM 675 O O . THR B 1 5 ? 1.371 -3.305 15.828 1 95.62 5 THR B O 1
ATOM 678 N N . THR B 1 6 ? 0.816 -5.098 14.531 1 95.5 6 THR B N 1
ATOM 679 C CA . THR B 1 6 ? -0.4 -4.422 14.094 1 95.5 6 THR B CA 1
ATOM 680 C C . THR B 1 6 ? -1.537 -5.422 13.906 1 95.5 6 THR B C 1
ATOM 682 O O . THR B 1 6 ? -1.295 -6.617 13.727 1 95.5 6 THR B O 1
ATOM 685 N N . SER B 1 7 ? -2.717 -4.859 14.07 1 96.19 7 SER B N 1
ATOM 686 C CA . SER B 1 7 ? -3.908 -5.668 13.836 1 96.19 7 SER B CA 1
ATOM 687 C C . SER B 1 7 ? -4.559 -5.312 12.5 1 96.19 7 SER B C 1
ATOM 689 O O . SER B 1 7 ? -4.738 -4.137 12.188 1 96.19 7 SER B O 1
ATOM 691 N N . LEU B 1 8 ? -4.867 -6.414 11.719 1 97.25 8 LEU B N 1
ATOM 692 C CA . LEU B 1 8 ? -5.465 -6.254 10.398 1 97.25 8 LEU B CA 1
ATOM 693 C C . LEU B 1 8 ? -6.664 -7.184 10.227 1 97.25 8 LEU B C 1
ATOM 695 O O . LEU B 1 8 ? -6.754 -8.219 10.898 1 97.25 8 LEU B O 1
ATOM 699 N N . PRO B 1 9 ? -7.629 -6.789 9.305 1 96.62 9 PRO B N 1
ATOM 700 C CA . PRO B 1 9 ? -8.734 -7.699 9.008 1 96.62 9 PRO B CA 1
ATOM 701 C C . PRO B 1 9 ? -8.266 -9.094 8.594 1 96.62 9 PRO B C 1
ATOM 703 O O . PRO B 1 9 ? -7.281 -9.227 7.867 1 96.62 9 PRO B O 1
ATOM 706 N N . ASP B 1 10 ? -9.023 -10.141 9.094 1 97 10 ASP B N 1
ATOM 707 C CA . ASP B 1 10 ? -8.656 -11.531 8.836 1 97 10 ASP B CA 1
ATOM 708 C C . ASP B 1 10 ? -8.5 -11.797 7.344 1 97 10 ASP B C 1
ATOM 710 O O . ASP B 1 10 ? -7.547 -12.461 6.918 1 97 10 ASP B O 1
ATOM 714 N N . GLU B 1 11 ? -9.438 -11.297 6.559 1 96.69 11 GLU B N 1
ATOM 715 C CA . GLU B 1 11 ? -9.445 -11.531 5.121 1 96.69 11 GLU B CA 1
ATOM 716 C C . GLU B 1 11 ? -8.203 -10.93 4.457 1 96.69 11 GLU B C 1
ATOM 718 O O . GLU B 1 11 ? -7.648 -11.516 3.527 1 96.69 11 GLU B O 1
ATOM 723 N N . LEU B 1 12 ? -7.773 -9.805 4.934 1 96.88 12 LEU B N 1
ATOM 724 C CA . LEU B 1 12 ? -6.605 -9.125 4.387 1 96.88 12 LEU B CA 1
ATOM 725 C C . LEU B 1 12 ? -5.328 -9.891 4.707 1 96.88 12 LEU B C 1
ATOM 727 O O . LEU B 1 12 ? -4.445 -10.016 3.857 1 96.88 12 LEU B O 1
ATOM 731 N N . VAL B 1 13 ? -5.234 -10.398 5.945 1 97.75 13 VAL B N 1
ATOM 732 C CA . VAL B 1 13 ? -4.07 -11.18 6.359 1 97.75 13 VAL B CA 1
ATOM 733 C C . VAL B 1 13 ? -3.996 -12.469 5.547 1 97.75 13 VAL B C 1
ATOM 735 O O . VAL B 1 13 ? -2.908 -12.906 5.172 1 97.75 13 VAL B O 1
ATOM 738 N N . GLN B 1 14 ? -5.117 -13.039 5.301 1 97 14 GLN B N 1
ATOM 739 C CA . GLN B 1 14 ? -5.16 -14.242 4.477 1 97 14 GLN B CA 1
ATOM 740 C C . GLN B 1 14 ? -4.695 -13.945 3.053 1 97 14 GLN B C 1
ATOM 742 O O . GLN B 1 14 ? -3.902 -14.703 2.486 1 97 14 GLN B O 1
ATOM 747 N N . LYS B 1 15 ? -5.203 -12.859 2.445 1 95.81 15 LYS B N 1
ATOM 748 C CA . LYS B 1 15 ? -4.781 -12.453 1.107 1 95.81 15 L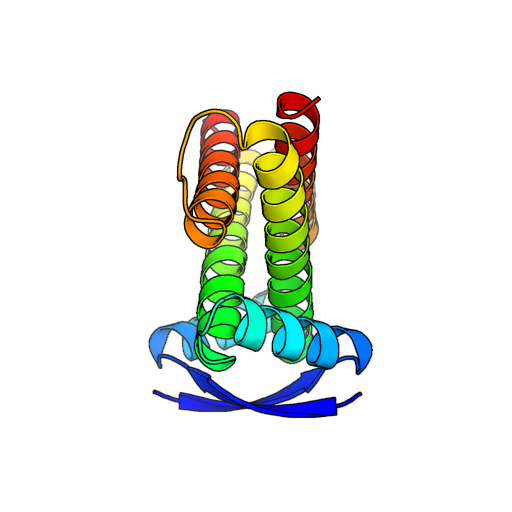YS B CA 1
ATOM 749 C C . LYS B 1 15 ? -3.275 -12.211 1.053 1 95.81 15 LYS B C 1
ATOM 751 O O . LYS B 1 15 ? -2.615 -12.602 0.086 1 95.81 15 LYS B O 1
ATOM 756 N N . LEU B 1 16 ? -2.762 -11.531 2.02 1 97 16 LEU B N 1
ATOM 757 C CA . LEU B 1 16 ? -1.331 -11.281 2.146 1 97 16 LEU B CA 1
ATOM 758 C C . LEU B 1 16 ? -0.546 -12.594 2.121 1 97 16 LEU B C 1
ATOM 760 O O . LEU B 1 16 ? 0.451 -12.711 1.406 1 97 16 LEU B O 1
ATOM 764 N N . SER B 1 17 ? -1.027 -13.562 2.93 1 96.56 17 SER B N 1
ATOM 765 C CA . SER B 1 17 ? -0.37 -14.859 3 1 96.56 17 SER B CA 1
ATOM 766 C C . SER B 1 17 ? -0.406 -15.57 1.65 1 96.56 17 SER B C 1
ATOM 768 O O . SER B 1 17 ? 0.589 -16.156 1.227 1 96.56 17 SER B O 1
ATOM 770 N N . ASP B 1 18 ? -1.549 -15.57 0.988 1 94.69 18 ASP B N 1
ATOM 771 C CA . ASP B 1 18 ? -1.724 -16.234 -0.303 1 94.69 18 ASP B CA 1
ATOM 772 C C . ASP B 1 18 ? -0.797 -15.625 -1.357 1 94.69 18 ASP B C 1
ATOM 774 O O . ASP B 1 18 ? -0.145 -16.359 -2.107 1 94.69 18 ASP B O 1
ATOM 778 N N . TYR B 1 19 ? -0.667 -14.273 -1.402 1 91.44 19 TYR B N 1
ATOM 779 C CA . TYR B 1 19 ? 0.186 -13.609 -2.379 1 91.44 19 TYR B CA 1
ATOM 780 C C . TYR B 1 19 ? 1.659 -13.852 -2.076 1 91.44 19 TYR B C 1
ATOM 782 O O . TYR B 1 19 ? 2.463 -14.047 -2.992 1 91.44 19 TYR B O 1
ATOM 790 N N . ALA B 1 20 ? 1.976 -13.805 -0.797 1 92.81 20 ALA B N 1
ATOM 791 C CA . ALA B 1 20 ? 3.355 -14.07 -0.401 1 92.81 20 ALA B CA 1
ATOM 792 C C . ALA B 1 20 ? 3.807 -15.445 -0.877 1 92.81 20 ALA B C 1
ATOM 794 O O . ALA B 1 20 ? 4.906 -15.602 -1.41 1 92.81 20 ALA B O 1
ATOM 795 N N . LYS B 1 21 ? 2.918 -16.422 -0.707 1 92.56 21 LYS B N 1
ATOM 796 C CA . LYS B 1 21 ? 3.197 -17.797 -1.134 1 92.56 21 LYS B CA 1
ATOM 797 C C . LYS B 1 21 ? 3.287 -17.891 -2.654 1 92.56 21 LYS B C 1
ATOM 799 O O . LYS B 1 21 ? 4.219 -18.484 -3.191 1 92.56 21 LYS B O 1
ATOM 804 N N . THR B 1 22 ? 2.314 -17.297 -3.354 1 86.69 22 THR B N 1
ATOM 805 C CA . THR B 1 22 ? 2.219 -17.344 -4.809 1 86.69 22 THR B CA 1
ATOM 806 C C . THR B 1 22 ? 3.441 -16.703 -5.457 1 86.69 22 THR B C 1
ATOM 808 O O . THR B 1 22 ? 3.963 -17.219 -6.449 1 86.69 22 THR B O 1
ATOM 811 N N . LEU B 1 23 ? 3.93 -15.617 -4.859 1 85.38 23 LEU B N 1
ATOM 812 C CA . LEU B 1 23 ? 5.02 -14.828 -5.434 1 85.38 23 LEU B CA 1
ATOM 813 C C . LEU B 1 23 ? 6.363 -15.266 -4.863 1 85.38 23 LEU B C 1
ATOM 815 O O . LEU B 1 23 ? 7.414 -14.797 -5.309 1 85.38 23 LEU B O 1
ATOM 819 N N . ASP B 1 24 ? 6.328 -16.094 -3.932 1 90.25 24 ASP B N 1
ATOM 820 C CA . ASP B 1 24 ? 7.527 -16.594 -3.262 1 90.25 24 ASP B CA 1
ATOM 821 C C . ASP B 1 24 ? 8.336 -15.453 -2.65 1 90.25 24 ASP B C 1
ATOM 823 O O . ASP B 1 24 ? 9.523 -15.312 -2.926 1 90.25 24 ASP B O 1
ATOM 827 N N . VAL B 1 25 ? 7.699 -14.555 -1.909 1 90.56 25 VAL B N 1
ATOM 828 C CA . VAL B 1 25 ? 8.289 -13.438 -1.174 1 90.56 25 VAL B CA 1
ATOM 829 C C . VAL B 1 25 ? 7.742 -13.414 0.254 1 90.56 25 VAL B C 1
ATOM 831 O O . VAL B 1 25 ? 6.617 -13.852 0.502 1 90.56 25 VAL B O 1
ATOM 834 N N . PRO B 1 26 ? 8.578 -12.953 1.132 1 94.69 26 PRO B N 1
ATOM 835 C CA . PRO B 1 26 ? 8.07 -12.852 2.502 1 94.69 26 PRO B CA 1
ATOM 836 C C . PRO B 1 26 ? 6.969 -11.805 2.648 1 94.69 26 PRO B C 1
ATOM 838 O O . PRO B 1 26 ? 6.941 -10.82 1.903 1 94.69 26 PRO B O 1
ATOM 841 N N . LYS B 1 27 ? 6.137 -12.023 3.592 1 94.56 27 LYS B N 1
ATOM 842 C CA . LYS B 1 27 ? 5.016 -11.125 3.838 1 94.56 27 LYS B CA 1
ATOM 843 C C . LYS B 1 27 ? 5.496 -9.703 4.105 1 94.56 27 LYS B C 1
ATOM 845 O O . LYS B 1 27 ? 4.867 -8.734 3.67 1 94.56 27 LYS B O 1
ATOM 850 N N . ASN B 1 28 ? 6.582 -9.57 4.875 1 95.38 28 ASN B N 1
ATOM 851 C CA . ASN B 1 28 ? 7.09 -8.25 5.242 1 95.38 28 ASN B CA 1
ATOM 852 C C . ASN B 1 28 ? 7.5 -7.445 4.016 1 95.38 28 ASN B C 1
ATOM 854 O O . ASN B 1 28 ? 7.398 -6.215 4.008 1 95.38 28 ASN B O 1
ATOM 858 N N . LYS B 1 29 ? 7.93 -8.141 3.031 1 91.75 29 LYS B N 1
ATOM 859 C CA . LYS B 1 29 ? 8.305 -7.461 1.792 1 91.75 29 LYS B CA 1
ATOM 860 C C . LYS B 1 29 ? 7.086 -6.891 1.081 1 91.75 29 LYS B C 1
ATOM 862 O O . LYS B 1 29 ? 7.148 -5.801 0.506 1 91.75 29 LYS B O 1
ATOM 867 N N . LEU B 1 30 ? 6.027 -7.625 1.059 1 92.44 30 LEU B N 1
ATOM 868 C CA . LEU B 1 30 ? 4.785 -7.145 0.464 1 92.44 30 LEU B CA 1
ATOM 869 C C . LEU B 1 30 ? 4.246 -5.941 1.231 1 92.44 30 LEU B C 1
ATOM 871 O O . LEU B 1 30 ? 3.795 -4.965 0.628 1 92.44 30 LEU B O 1
ATOM 875 N N . ILE B 1 31 ? 4.32 -6.012 2.568 1 95.38 31 ILE B N 1
ATOM 876 C CA . ILE B 1 31 ? 3.857 -4.914 3.41 1 95.38 31 ILE B CA 1
ATOM 877 C C . ILE B 1 31 ? 4.723 -3.68 3.166 1 95.38 31 ILE B C 1
ATOM 879 O O . ILE B 1 31 ? 4.203 -2.564 3.059 1 95.38 31 ILE B O 1
ATOM 883 N N . GLU B 1 32 ? 6.035 -3.926 3.09 1 94.44 32 GLU B N 1
ATOM 884 C CA . GLU B 1 32 ? 6.98 -2.842 2.842 1 94.44 32 GLU B CA 1
ATOM 885 C C . GLU B 1 32 ? 6.684 -2.143 1.518 1 94.44 32 GLU B C 1
ATOM 887 O O . GLU B 1 32 ? 6.633 -0.912 1.458 1 94.44 32 GLU B O 1
ATOM 892 N N . LYS B 1 33 ? 6.445 -2.891 0.48 1 88.12 33 LYS B N 1
ATOM 893 C CA . LYS B 1 33 ? 6.172 -2.326 -0.839 1 88.12 33 LYS B CA 1
ATOM 894 C C . LYS B 1 33 ? 4.844 -1.577 -0.852 1 88.12 33 LYS B C 1
ATOM 896 O O . LYS B 1 33 ? 4.758 -0.461 -1.368 1 88.12 33 LYS B O 1
ATOM 901 N N . ALA B 1 34 ? 3.842 -2.225 -0.324 1 89.19 34 ALA B N 1
ATOM 902 C CA . ALA B 1 34 ? 2.518 -1.614 -0.25 1 89.19 34 ALA B CA 1
ATOM 903 C C . ALA B 1 34 ? 2.572 -0.271 0.473 1 89.19 34 ALA B C 1
ATOM 905 O O . ALA B 1 34 ? 2.066 0.733 -0.031 1 89.19 34 ALA B O 1
ATOM 906 N N . LEU B 1 35 ? 3.189 -0.282 1.642 1 93.19 35 LEU B N 1
ATOM 907 C CA . LEU B 1 35 ? 3.248 0.902 2.492 1 93.19 35 LEU B CA 1
ATOM 908 C C . LEU B 1 35 ? 4.086 1.998 1.842 1 93.19 35 LEU B C 1
ATOM 910 O O . LEU B 1 35 ? 3.721 3.176 1.891 1 93.19 35 LEU B O 1
ATOM 914 N N . SER B 1 36 ? 5.23 1.641 1.305 1 90.44 36 SER B N 1
ATOM 915 C CA . SER B 1 36 ? 6.098 2.605 0.639 1 90.44 36 SER B CA 1
ATOM 916 C C . SER B 1 36 ? 5.363 3.326 -0.486 1 90.44 36 SER B C 1
ATOM 918 O O . SER B 1 36 ? 5.398 4.555 -0.57 1 90.44 36 SER B O 1
ATOM 920 N N . LEU B 1 37 ? 4.715 2.555 -1.278 1 83.81 37 LEU B N 1
ATOM 921 C CA . LEU B 1 37 ? 3.998 3.119 -2.416 1 83.81 37 LEU B CA 1
ATOM 922 C C . LEU B 1 37 ? 2.852 4.012 -1.949 1 83.81 37 LEU B C 1
ATOM 924 O O . LEU B 1 37 ? 2.648 5.102 -2.486 1 83.81 37 LEU B O 1
ATOM 928 N N . TYR B 1 38 ? 2.076 3.559 -1.066 1 84.38 38 TYR B N 1
ATOM 929 C CA . TYR B 1 38 ? 0.925 4.293 -0.556 1 84.38 38 TYR B CA 1
ATOM 930 C C . TYR B 1 38 ? 1.357 5.613 0.073 1 84.38 38 TYR B C 1
ATOM 932 O O . TYR B 1 38 ? 0.754 6.66 -0.185 1 84.38 38 TYR B O 1
ATOM 940 N N . LEU B 1 39 ? 2.365 5.621 0.898 1 89 39 LEU B N 1
ATOM 941 C CA . LEU B 1 39 ? 2.828 6.824 1.582 1 89 39 LEU B CA 1
ATOM 942 C C . LEU B 1 39 ? 3.438 7.812 0.593 1 89 39 LEU B C 1
ATOM 944 O O . LEU B 1 39 ? 3.326 9.023 0.775 1 89 39 LEU B O 1
ATOM 948 N N . ASP B 1 40 ? 4.113 7.289 -0.374 1 83.25 40 ASP B N 1
ATOM 949 C CA . ASP B 1 40 ? 4.625 8.156 -1.428 1 83.25 40 ASP B CA 1
ATOM 950 C C . ASP B 1 40 ? 3.482 8.875 -2.148 1 83.25 40 ASP B C 1
ATOM 952 O O . ASP B 1 40 ? 3.602 10.055 -2.494 1 83.25 40 ASP B O 1
ATOM 956 N N . HIS B 1 41 ? 2.377 8.156 -2.332 1 78.75 41 HIS B N 1
ATOM 957 C CA . HIS B 1 41 ? 1.199 8.758 -2.953 1 78.75 41 HIS B CA 1
ATOM 958 C C . HIS B 1 41 ? 0.586 9.828 -2.057 1 78.75 41 HIS B C 1
ATOM 960 O O . HIS B 1 41 ? 0.116 10.859 -2.543 1 78.75 41 HIS B O 1
ATOM 966 N N . LEU B 1 42 ? 0.538 9.531 -0.837 1 81.75 42 LEU B N 1
ATOM 967 C CA . LEU B 1 42 ? 0.039 10.523 0.107 1 81.75 42 LEU B CA 1
ATOM 968 C C . LEU B 1 42 ? 0.872 11.797 0.046 1 81.75 42 LEU B C 1
ATOM 970 O O . LEU B 1 42 ? 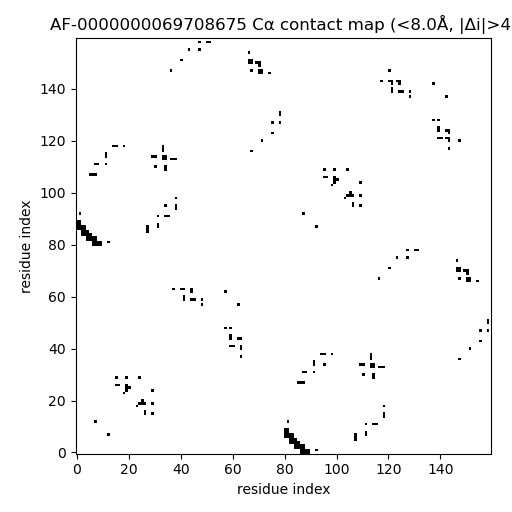0.328 12.906 0.099 1 81.75 42 LEU B O 1
ATOM 974 N N . LYS B 1 43 ? 2.191 11.625 0.012 1 81.44 43 LYS B N 1
ATOM 975 C CA . LYS B 1 43 ? 3.104 12.766 -0.091 1 81.44 43 LYS B CA 1
ATOM 976 C C . LYS B 1 43 ? 2.832 13.57 -1.354 1 81.44 43 LYS B C 1
ATOM 978 O O . LYS B 1 43 ? 2.795 14.805 -1.312 1 81.44 43 LYS B O 1
ATOM 983 N N . ARG B 1 44 ? 2.654 12.922 -2.344 1 74.62 4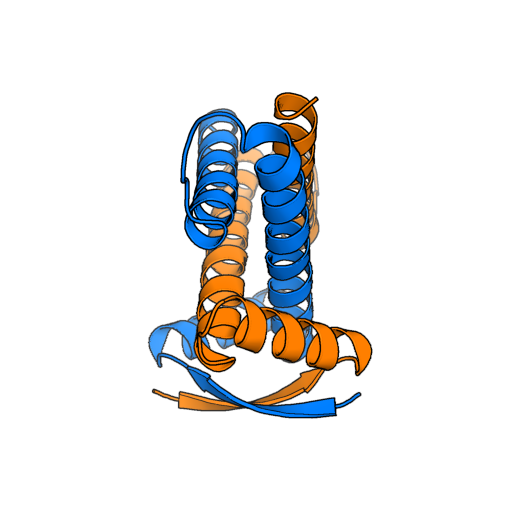4 ARG B N 1
ATOM 984 C CA . ARG B 1 44 ? 2.4 13.578 -3.625 1 74.62 44 ARG B CA 1
ATOM 985 C C . ARG B 1 44 ? 1.061 14.305 -3.613 1 74.62 44 ARG B C 1
ATOM 987 O O . ARG B 1 44 ? 0.946 15.414 -4.141 1 74.62 44 ARG B O 1
ATOM 994 N N . ALA B 1 45 ? 0.018 13.672 -3.119 1 71.44 45 ALA B N 1
ATOM 995 C CA . ALA B 1 45 ? -1.304 14.289 -2.996 1 71.44 45 ALA B CA 1
ATOM 996 C C . ALA B 1 45 ? -1.246 15.555 -2.148 1 71.44 45 ALA B C 1
ATOM 998 O O . ALA B 1 45 ? -1.937 16.531 -2.438 1 71.44 45 ALA B O 1
ATOM 999 N N . ALA B 1 46 ? -0.439 15.477 -1.141 1 72.75 46 ALA B N 1
ATOM 1000 C CA . ALA B 1 46 ? -0.263 16.641 -0.281 1 72.75 46 ALA B CA 1
ATOM 1001 C C . ALA B 1 46 ? 0.354 17.812 -1.054 1 72.75 46 ALA B C 1
ATOM 1003 O O . ALA B 1 46 ? -0.052 18.953 -0.885 1 72.75 46 ALA B O 1
ATOM 1004 N N . TYR B 1 47 ? 1.298 17.453 -1.895 1 70.44 47 TYR B N 1
ATOM 1005 C CA . TYR B 1 47 ? 1.961 18.453 -2.721 1 70.44 47 TYR B CA 1
ATOM 1006 C C . TYR B 1 47 ? 0.987 19.062 -3.721 1 70.44 47 TYR B C 1
ATOM 1008 O O . TYR B 1 47 ? 0.976 20.281 -3.918 1 70.44 47 TYR B O 1
ATOM 1016 N N . VAL B 1 48 ? 0.229 18.297 -4.336 1 65.75 48 VAL B N 1
ATOM 1017 C CA . VAL B 1 48 ? -0.748 18.719 -5.328 1 65.75 48 VAL B CA 1
ATOM 1018 C C . VAL B 1 48 ? -1.798 19.609 -4.664 1 65.75 48 VAL B C 1
ATOM 1020 O O . VAL B 1 48 ? -2.199 20.641 -5.227 1 65.75 48 VAL B O 1
ATOM 1023 N N . LYS B 1 49 ? -2.238 19.188 -3.584 1 69.5 49 LYS B N 1
ATOM 1024 C CA . LYS B 1 49 ? -3.242 19.953 -2.85 1 69.5 49 LYS B CA 1
ATOM 1025 C C . LYS B 1 49 ? -2.695 21.312 -2.43 1 69.5 49 LYS B C 1
ATOM 1027 O O . LYS B 1 49 ? -3.414 22.312 -2.465 1 69.5 49 LYS B O 1
ATOM 1032 N N . SER B 1 50 ? -1.523 21.234 -1.974 1 68.38 50 SER B N 1
ATOM 1033 C CA . SER B 1 50 ? -0.901 22.5 -1.571 1 68.38 50 SER B CA 1
ATOM 1034 C C . SER B 1 50 ? -0.833 23.469 -2.736 1 68.38 50 SER B C 1
ATOM 1036 O O . SER B 1 50 ? -0.998 24.688 -2.547 1 68.38 50 SER B O 1
ATOM 1038 N N . TYR B 1 51 ? -0.654 22.844 -3.834 1 62.56 51 TYR B N 1
ATOM 1039 C CA . TYR B 1 51 ? -0.583 23.703 -5.012 1 62.56 51 TYR B CA 1
ATOM 1040 C C . TYR B 1 51 ? -1.977 24.047 -5.527 1 62.56 51 TYR B C 1
ATOM 1042 O O . TYR B 1 51 ? -2.188 25.094 -6.121 1 62.56 51 TYR B O 1
ATOM 1050 N N . LYS B 1 52 ? -2.814 22.922 -5.438 1 58.28 52 LYS B N 1
ATOM 1051 C CA . LYS B 1 52 ? -4.184 23.172 -5.875 1 58.28 52 LYS B CA 1
ATOM 1052 C C . LYS B 1 52 ? -4.969 23.938 -4.816 1 58.28 52 LYS B C 1
ATOM 1054 O O . LYS B 1 52 ? -6.125 24.297 -5.035 1 58.28 52 LYS B O 1
ATOM 1059 N N . LYS B 1 53 ? -4.676 24.047 -3.549 1 56.06 53 LYS B N 1
ATOM 1060 C CA . LYS B 1 53 ? -5.461 24.781 -2.559 1 56.06 53 LYS B CA 1
ATOM 1061 C C . LYS B 1 53 ? -6.422 25.75 -3.23 1 56.06 53 LYS B C 1
ATOM 1063 O O . LYS B 1 53 ? -7.234 26.391 -2.561 1 56.06 53 LYS B O 1
ATOM 1068 N N . ALA B 1 54 ? -6.164 26.391 -4.188 1 50.16 54 ALA B N 1
ATOM 1069 C CA . ALA B 1 54 ? -7.203 27.406 -4.18 1 50.16 54 ALA B CA 1
ATOM 1070 C C . ALA B 1 54 ? -8.594 26.781 -4.176 1 50.16 54 ALA B C 1
ATOM 1072 O O . ALA B 1 54 ? -9.562 27.406 -3.73 1 50.16 54 ALA B O 1
ATOM 1073 N N . GLY B 1 55 ? -8.891 25.734 -4.922 1 45.84 55 GLY B N 1
ATOM 1074 C CA . GLY B 1 55 ? -10.312 25.469 -5.094 1 45.84 55 GLY B CA 1
ATOM 1075 C C . GLY B 1 55 ? -10.812 24.344 -4.223 1 45.84 55 GLY B C 1
ATOM 1076 O O . GLY B 1 55 ? -11.961 24.359 -3.77 1 45.84 55 GLY B O 1
ATOM 1077 N N . ASN B 1 56 ? -10.484 22.953 -4.5 1 49.78 56 ASN B N 1
ATOM 1078 C CA . ASN B 1 56 ? -11.336 21.859 -4.016 1 49.78 56 ASN B CA 1
ATOM 1079 C C . ASN B 1 56 ? -10.758 21.203 -2.771 1 49.78 56 ASN B C 1
ATOM 1081 O O . ASN B 1 56 ? -9.547 20.969 -2.701 1 49.78 56 ASN B O 1
ATOM 1085 N N . ASP B 1 57 ? -11.383 21.344 -1.57 1 53.12 57 ASP B N 1
ATOM 1086 C CA . ASP B 1 57 ? -11.258 20.766 -0.232 1 53.12 57 ASP B CA 1
ATOM 1087 C C . ASP B 1 57 ? -11.023 19.266 -0.294 1 53.12 57 ASP B C 1
ATOM 1089 O O . ASP B 1 57 ? -11.383 18.531 0.628 1 53.12 57 ASP B O 1
ATOM 1093 N N . GLU B 1 58 ? -10.594 18.828 -1.36 1 55.59 58 GLU B N 1
ATOM 1094 C CA . GLU B 1 58 ? -10.531 17.359 -1.393 1 55.59 58 GLU B CA 1
ATOM 1095 C C . GLU B 1 58 ? -9.484 16.828 -0.421 1 55.59 58 GLU B C 1
ATOM 1097 O O . GLU B 1 58 ? -8.375 17.375 -0.344 1 55.59 58 GLU B O 1
ATOM 1102 N N . ASP B 1 59 ? -9.914 15.922 0.601 1 61.25 59 ASP B N 1
ATOM 1103 C CA . ASP B 1 59 ? -9.141 15.211 1.619 1 61.25 59 ASP B CA 1
ATOM 1104 C C . ASP B 1 59 ? -7.988 14.43 0.992 1 61.25 59 ASP B C 1
ATOM 1106 O O . ASP B 1 59 ? -8.133 13.867 -0.095 1 61.25 59 ASP B O 1
ATOM 1110 N N . MET B 1 60 ? -6.762 14.672 1.479 1 64.38 60 MET B N 1
ATOM 1111 C CA . MET B 1 60 ? -5.516 14.062 1.015 1 64.38 60 MET B CA 1
ATOM 1112 C C . MET B 1 60 ? -5.676 12.562 0.841 1 64.38 60 MET B C 1
ATOM 1114 O O . MET B 1 60 ? -5.191 11.984 -0.136 1 64.38 60 MET B O 1
ATOM 1118 N N . LEU B 1 61 ? -6.27 11.891 1.799 1 63.25 61 LEU B N 1
ATOM 1119 C CA . LEU B 1 61 ? -6.504 10.453 1.749 1 63.25 61 LEU B CA 1
ATOM 1120 C C . LEU B 1 61 ? -7.355 10.086 0.538 1 63.25 61 LEU B C 1
ATOM 1122 O O . LEU B 1 61 ? -7.055 9.117 -0.165 1 63.25 61 LEU B O 1
ATOM 1126 N N . SER B 1 62 ? -8.312 10.906 0.406 1 66.12 62 SER B N 1
ATOM 1127 C CA . SER B 1 62 ? -9.227 10.656 -0.7 1 66.12 62 SER B CA 1
ATOM 1128 C C . SER B 1 62 ? -8.539 10.844 -2.047 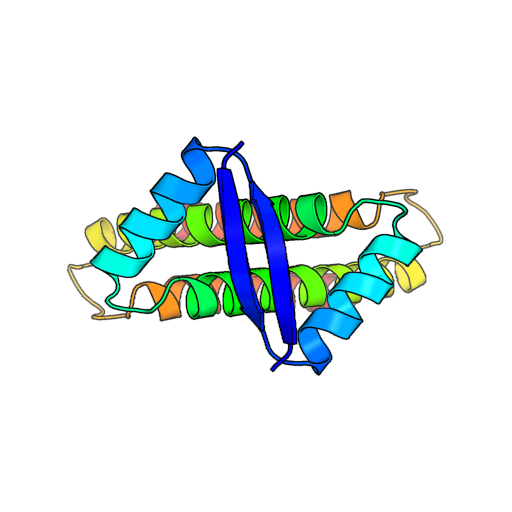1 66.12 62 SER B C 1
ATOM 1130 O O . SER B 1 62 ? -8.75 10.062 -2.975 1 66.12 62 SER B O 1
ATOM 1132 N N . LEU B 1 63 ? -7.707 11.867 -2.066 1 65.12 63 LEU B N 1
ATOM 1133 C CA . LEU B 1 63 ? -6.965 12.156 -3.291 1 65.12 63 LEU B CA 1
ATOM 1134 C C . LEU B 1 63 ? -5.984 11.031 -3.611 1 65.12 63 LEU B C 1
ATOM 1136 O O . LEU B 1 63 ? -5.883 10.602 -4.762 1 65.12 63 LEU B O 1
ATOM 1140 N N . ALA B 1 64 ? -5.395 10.633 -2.57 1 63.88 64 ALA B N 1
ATOM 1141 C CA . ALA B 1 64 ? -4.438 9.547 -2.744 1 63.88 64 ALA B CA 1
ATOM 1142 C C . ALA B 1 64 ? -5.141 8.266 -3.195 1 63.88 64 ALA B C 1
ATOM 1144 O O . ALA B 1 64 ? -4.684 7.594 -4.125 1 63.88 64 ALA B O 1
ATOM 1145 N N . GLU B 1 65 ? -6.215 7.973 -2.494 1 65.75 65 GLU B N 1
ATOM 1146 C CA . GLU B 1 65 ? -6.969 6.762 -2.805 1 65.75 65 GLU B CA 1
ATOM 1147 C C . GLU B 1 65 ? -7.539 6.816 -4.219 1 65.75 65 GLU B C 1
ATOM 1149 O O . GLU B 1 65 ? -7.492 5.824 -4.953 1 65.75 65 GLU B O 1
ATOM 1154 N N . GLU B 1 66 ? -8.094 7.969 -4.469 1 63.81 66 GLU B N 1
ATOM 1155 C CA . GLU B 1 66 ? -8.648 8.156 -5.805 1 63.81 66 GLU B CA 1
ATOM 1156 C C . GLU B 1 66 ? -7.566 8.023 -6.875 1 63.81 66 GLU B C 1
ATOM 1158 O O . GLU B 1 66 ? -7.785 7.406 -7.918 1 63.81 66 GLU B O 1
ATOM 1163 N N . GLY B 1 67 ? -6.555 8.672 -6.574 1 61.47 67 GLY 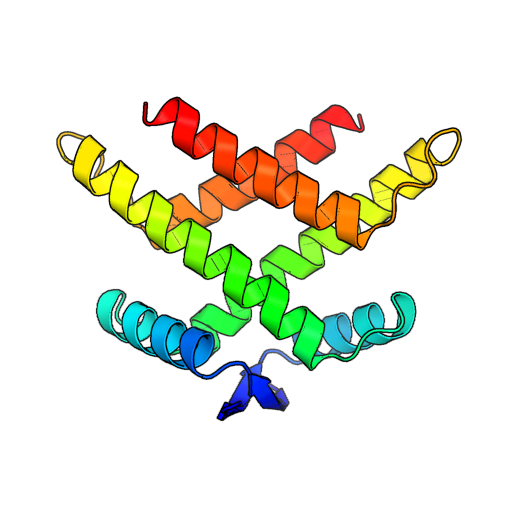B N 1
ATOM 1164 C CA . GLY B 1 67 ? -5.445 8.578 -7.508 1 61.47 67 GLY B CA 1
ATOM 1165 C C . GLY B 1 67 ? -4.969 7.16 -7.727 1 61.47 67 GLY B C 1
ATOM 1166 O O . GLY B 1 67 ? -4.68 6.762 -8.859 1 61.47 67 GLY B O 1
ATOM 1167 N N . MET B 1 68 ? -5.035 6.457 -6.664 1 63.97 68 MET B N 1
ATOM 1168 C CA . MET B 1 68 ? -4.648 5.051 -6.754 1 63.97 68 MET B CA 1
ATOM 1169 C C . MET B 1 68 ? -5.699 4.246 -7.508 1 63.97 68 MET B C 1
ATOM 1171 O O . MET B 1 68 ? -5.363 3.375 -8.312 1 63.97 68 MET B O 1
ATOM 1175 N N . GLU B 1 69 ? -6.934 4.473 -7.277 1 60.66 69 GLU B N 1
ATOM 1176 C CA . GLU B 1 69 ? -8.031 3.793 -7.961 1 60.66 69 GLU B CA 1
ATOM 1177 C C . GLU B 1 69 ? -8.023 4.09 -9.453 1 60.66 69 GLU B C 1
ATOM 1179 O O . GLU B 1 69 ? -8.297 3.207 -10.273 1 60.66 69 GLU B O 1
ATOM 1184 N N . VAL B 1 70 ? -7.934 5.305 -9.727 1 60.12 70 VAL B N 1
ATOM 1185 C CA . VAL B 1 70 ? -7.895 5.707 -11.133 1 60.12 70 VAL B CA 1
ATOM 1186 C C . VAL B 1 70 ? -6.805 4.934 -11.859 1 60.12 70 VAL B C 1
ATOM 1188 O O . VAL B 1 70 ? -7.012 4.461 -12.984 1 60.12 70 VAL B O 1
ATOM 1191 N N . TYR B 1 71 ? -5.836 4.922 -11.297 1 51.03 71 TYR B N 1
ATOM 1192 C CA . TYR B 1 71 ? -4.738 4.156 -11.875 1 51.03 71 TYR B CA 1
ATOM 1193 C C . TYR B 1 71 ? -5.16 2.713 -12.125 1 51.03 71 TYR B C 1
ATOM 1195 O O . TYR B 1 71 ? -4.906 2.166 -13.203 1 51.03 71 TYR B O 1
ATOM 1203 N N . LEU B 1 72 ? -5.719 2.188 -11.164 1 54.44 72 LEU B N 1
ATOM 1204 C CA . LEU B 1 72 ? -6.184 0.809 -11.266 1 54.44 72 LEU B CA 1
ATOM 1205 C C . LEU B 1 72 ? -7.168 0.65 -12.414 1 54.44 72 LEU B C 1
ATOM 1207 O O . LEU B 1 72 ? -7.133 -0.35 -13.133 1 54.44 72 LEU B O 1
ATOM 1211 N N . LYS B 1 73 ? -7.918 1.567 -12.477 1 57.81 73 LYS B N 1
ATOM 1212 C CA . LYS B 1 73 ? -8.922 1.528 -13.539 1 57.81 73 LYS B CA 1
ATOM 1213 C C . LYS B 1 73 ? -8.266 1.62 -14.914 1 57.81 73 LYS B C 1
ATOM 1215 O O . LYS B 1 73 ? -8.68 0.94 -15.852 1 57.81 73 LYS B O 1
ATOM 1220 N N . GLN B 1 74 ? -7.363 2.41 -15.039 1 54.25 74 GLN B N 1
ATOM 1221 C CA . GLN B 1 74 ? -6.637 2.559 -16.297 1 54.25 74 GLN B CA 1
ATOM 1222 C C . GLN B 1 74 ? -5.949 1.254 -16.688 1 54.25 74 GLN B C 1
ATOM 1224 O O . GLN B 1 74 ? -5.926 0.89 -17.875 1 54.25 74 GLN B O 1
ATOM 1229 N N . LEU B 1 75 ? -5.438 0.645 -15.844 1 49.62 75 LEU B N 1
ATOM 1230 C CA . LEU B 1 75 ? -4.82 -0.652 -16.094 1 49.62 75 LEU B CA 1
ATOM 1231 C C . LEU B 1 75 ? -5.852 -1.659 -16.594 1 49.62 75 LEU B C 1
ATOM 1233 O O . LEU B 1 75 ? -5.566 -2.457 -17.484 1 49.62 75 LEU B O 1
ATOM 1237 N N . GLU B 1 76 ? -6.945 -1.545 -16 1 52.28 76 GLU B N 1
ATOM 1238 C CA . GLU B 1 76 ? -8.047 -2.412 -16.406 1 52.28 76 GLU B CA 1
ATOM 1239 C C . GLU B 1 76 ? -8.508 -2.105 -17.828 1 52.28 76 GLU B C 1
ATOM 1241 O O . GLU B 1 76 ? -8.82 -3.018 -18.594 1 52.28 76 GLU B O 1
ATOM 1246 N N . ASP B 1 77 ? -8.5 -0.841 -17.938 1 56.81 77 ASP B N 1
ATOM 1247 C CA . ASP B 1 77 ? -8.961 -0.407 -19.25 1 56.81 77 ASP B CA 1
ATOM 1248 C C . ASP B 1 77 ? -7.961 -0.786 -20.344 1 56.81 77 ASP B C 1
ATOM 1250 O O . ASP B 1 77 ? -8.352 -1.066 -21.484 1 56.81 77 ASP B O 1
ATOM 1254 N N . GLU B 1 78 ? -6.797 -0.665 -20.078 1 49.41 78 GLU B N 1
ATOM 1255 C CA . GLU B 1 78 ? -5.785 -1.017 -21.062 1 49.41 78 GLU B CA 1
ATOM 1256 C C . GLU B 1 78 ? -5.77 -2.52 -21.328 1 49.41 78 GLU B C 1
ATOM 1258 O O . GLU B 1 78 ? -5.352 -2.965 -22.406 1 49.41 78 GLU B O 1
ATOM 1263 N N . THR B 1 79 ? -6.074 -3.242 -20.406 1 46.69 79 THR B N 1
ATOM 1264 C CA . THR B 1 79 ? -6.094 -4.688 -20.609 1 46.69 79 THR B CA 1
ATOM 1265 C C . THR B 1 79 ? -7.387 -5.125 -21.281 1 46.69 79 THR B C 1
ATOM 1267 O O . THR B 1 79 ? -7.535 -6.285 -21.672 1 46.69 79 THR B O 1
ATOM 1270 N N . ARG B 1 80 ? -8.328 -4.176 -21.297 1 47.44 80 ARG B N 1
ATOM 1271 C CA . ARG B 1 80 ? -9.523 -4.457 -22.094 1 47.44 80 ARG B CA 1
ATOM 1272 C C . ARG B 1 80 ? -9.273 -4.18 -23.562 1 47.44 80 ARG B C 1
ATOM 1274 O O . ARG B 1 80 ? -8.547 -3.248 -23.922 1 47.44 80 ARG B O 1
#

Solvent-accessible surface area (backbone atoms only — not comparable to full-atom values): 8559 Å² total; per-residue (Å²): 107,39,76,45,75,40,60,36,54,51,70,56,55,49,52,46,51,52,49,20,61,75,67,70,45,59,56,46,56,54,48,48,51,17,39,52,54,42,51,52,39,39,53,49,31,46,52,41,40,68,67,44,49,82,73,69,88,72,50,46,66,56,47,26,49,46,48,50,48,52,30,53,49,49,55,52,51,65,66,93,108,38,76,45,75,42,59,37,54,52,69,58,54,50,50,47,50,53,48,20,61,76,67,71,45,58,56,48,56,54,48,46,51,17,39,53,54,42,50,51,38,40,54,48,31,47,51,42,42,67,70,46,52,83,74,70,87,70,51,46,67,56,46,26,50,46,48,50,47,50,29,52,48,49,54,52,52,67,67,95